Protein AF-A0A3P1CHD1-F1 (afdb_monomer)

Nearest PDB structures (foldseek):
  2fb7-assembly1_A  TM=4.049E-01  e=4.337E-01  Danio rerio
  6fc6-assembly1_A  TM=3.057E-01  e=1.086E+00  Saccharomyces cerevisiae S288C
  2esu-assembly1_A  TM=2.913E-01  e=6.407E+00  Psophocarpus tetragonolobus
  4exq-assembly1_A  TM=2.958E-01  e=9.834E+00  Burkholderia thailandensis E264
  6w2o-assembly1_A  TM=2.725E-01  e=8.184E+00  Stenotrophomonas maltophilia K279a

Solvent-accessible surface area (backbone atoms only — not comparable to full-atom values): 9739 Å² total; per-residue (Å²): 133,85,83,79,46,71,70,55,54,27,50,54,29,41,50,50,50,56,72,43,47,74,47,56,29,77,79,63,54,44,63,28,73,68,52,43,51,34,28,48,79,71,74,44,61,82,49,48,83,34,22,29,19,46,52,48,43,23,38,44,77,69,76,41,78,76,96,45,94,44,55,64,38,49,68,46,72,63,65,56,70,87,30,33,23,37,31,62,100,52,86,36,31,64,92,75,69,49,68,71,49,46,50,24,45,31,30,37,71,88,79,37,35,28,30,32,63,37,85,72,78,61,91,88,50,67,55,44,42,26,42,28,30,65,32,56,84,50,91,95,49,58,36,18,24,34,78,43,80,40,51,44,90,51,39,49,37,29,26,51,62,62,65,64,50,47,70,69,68,51,82,84,71,135

Foldseek 3Di:
DDPQDLQNLLVQLVVLLVVFAPFFDPPLQLQGPVSVVLCVVQPHDPSQQCQQSSLCVSCVVSVHDFPQPRSSFLCSLPVDQVFWCDFPPDNICPVVVDHDARQWWWDFPPRGIWTFPAHDDDPPDQKGWTWTAQDAQDPPGGGGTHTDIDGVNRTGTTGHRSVVSCVVPPPDDD

pLDDT: mean 91.46, std 11.46, range [34.31, 98.56]

Mean predicted aligned error: 4.36 Å

Sequence (174 aa):
MVVTTESMIRAQILEVAQQQIGVVERRNRNDHPKIAEWNRALGLPANSPYCASGIYYCYAANGIRLPIRAPGLVRSWFADGSKIVYRRSQRGNTRTGRRPRLADPVSIFESHVELLAQERWDEDDDEITVIGFNTTAGSGTRGGVYRVRRKLGQVKLIANHLTPYLEKNQPKGL

Structure (mmCIF, N/CA/C/O backbone):
data_AF-A0A3P1CHD1-F1
#
_entry.id   AF-A0A3P1CHD1-F1
#
loop_
_atom_site.group_PDB
_atom_site.id
_atom_site.type_symbol
_atom_site.label_atom_id
_atom_site.label_alt_id
_atom_site.label_comp_id
_atom_site.label_asym_id
_atom_site.label_entity_id
_atom_site.label_seq_id
_atom_site.pdbx_PDB_ins_code
_atom_site.Cartn_x
_atom_site.Cartn_y
_atom_site.Cartn_z
_atom_site.occupancy
_atom_site.B_iso_or_equiv
_atom_site.auth_seq_id
_atom_site.auth_comp_id
_atom_site.auth_asym_id
_atom_site.auth_atom_id
_atom_site.pdbx_PDB_model_num
ATOM 1 N N . MET A 1 1 ? -4.415 -24.657 19.177 1.00 43.75 1 MET A N 1
ATOM 2 C CA . MET A 1 1 ? -4.866 -23.751 18.098 1.00 43.75 1 MET A CA 1
ATOM 3 C C . MET A 1 1 ? -4.373 -22.360 18.460 1.00 43.75 1 MET A C 1
ATOM 5 O O . MET A 1 1 ? -4.754 -21.874 19.516 1.00 43.75 1 MET A O 1
ATOM 9 N N . VAL A 1 2 ? -3.456 -21.765 17.695 1.00 47.81 2 VAL A N 1
ATOM 10 C CA . VAL A 1 2 ? -3.012 -20.387 17.966 1.00 47.81 2 VAL A CA 1
ATOM 11 C C . VAL A 1 2 ? -4.126 -19.460 17.490 1.00 47.81 2 VAL A C 1
ATOM 13 O O . VAL A 1 2 ? -4.438 -19.449 16.303 1.00 47.81 2 VAL A O 1
ATOM 16 N N . VAL A 1 3 ? -4.758 -18.723 18.403 1.00 59.81 3 VAL A N 1
ATOM 17 C CA . VAL A 1 3 ? -5.706 -17.666 18.031 1.00 59.81 3 VAL A CA 1
ATOM 18 C C . VAL A 1 3 ? -4.892 -16.540 17.401 1.00 59.81 3 VAL A C 1
ATOM 20 O O . VAL A 1 3 ? -4.193 -15.804 18.096 1.00 59.81 3 VAL A O 1
ATOM 23 N N . THR A 1 4 ? -4.922 -16.429 16.075 1.00 74.62 4 THR A N 1
ATOM 24 C CA . THR A 1 4 ? -4.236 -15.344 15.371 1.00 74.62 4 THR A CA 1
ATOM 25 C C . THR A 1 4 ? -4.991 -14.040 15.615 1.00 74.62 4 THR A C 1
ATOM 27 O O . THR A 1 4 ? -6.134 -13.878 15.191 1.00 74.62 4 THR A O 1
ATOM 30 N N . THR A 1 5 ? -4.363 -13.100 16.320 1.00 90.06 5 THR A N 1
ATOM 31 C CA . THR A 1 5 ? -4.949 -11.775 16.561 1.00 90.06 5 THR A CA 1
ATOM 32 C C . THR A 1 5 ? -4.857 -10.903 15.307 1.00 90.06 5 THR A C 1
ATOM 34 O O . THR A 1 5 ? -4.005 -11.119 14.445 1.00 90.06 5 THR A O 1
ATOM 37 N N . GLU A 1 6 ? -5.687 -9.861 15.201 1.00 93.69 6 GLU A N 1
ATOM 38 C CA . GLU A 1 6 ? -5.582 -8.903 14.091 1.00 93.69 6 GLU A CA 1
ATOM 39 C C . GLU A 1 6 ? -4.174 -8.293 13.981 1.00 93.69 6 GLU A C 1
ATOM 41 O O . GLU A 1 6 ? -3.669 -8.103 12.875 1.00 93.69 6 GLU A O 1
ATOM 46 N N . SER A 1 7 ? -3.528 -7.997 15.112 1.00 93.12 7 SER A N 1
ATOM 47 C CA . SER A 1 7 ? -2.168 -7.451 15.119 1.00 93.12 7 SER A CA 1
ATOM 48 C C . SER A 1 7 ? -1.164 -8.419 14.489 1.00 93.12 7 SER A C 1
ATOM 50 O O . SER A 1 7 ? -0.304 -7.976 13.733 1.00 93.12 7 SER A O 1
ATOM 52 N N . MET A 1 8 ? -1.315 -9.731 14.715 1.00 94.00 8 MET A N 1
ATOM 53 C CA . MET A 1 8 ? -0.493 -10.748 14.049 1.00 94.00 8 MET A CA 1
ATOM 54 C C . MET A 1 8 ? -0.743 -10.772 12.538 1.00 94.00 8 MET A C 1
ATOM 56 O O . MET A 1 8 ? 0.217 -10.767 11.776 1.00 94.00 8 MET A O 1
ATOM 60 N N . ILE A 1 9 ? -2.004 -10.715 12.093 1.00 96.00 9 ILE A N 1
ATOM 61 C CA . ILE A 1 9 ? -2.341 -10.688 10.656 1.00 96.00 9 ILE A CA 1
ATOM 62 C C . ILE A 1 9 ? -1.725 -9.455 9.979 1.00 96.00 9 ILE A C 1
ATOM 64 O O . ILE A 1 9 ? -1.153 -9.553 8.896 1.00 96.00 9 ILE A O 1
ATOM 68 N N . ARG A 1 10 ? -1.793 -8.284 10.624 1.00 97.06 10 ARG A N 1
ATOM 69 C CA . ARG A 1 10 ? -1.160 -7.052 10.120 1.00 97.06 10 ARG A CA 1
ATOM 70 C C . ARG A 1 10 ? 0.355 -7.191 10.000 1.00 97.06 10 ARG A C 1
ATOM 72 O O . ARG A 1 10 ? 0.913 -6.777 8.986 1.00 97.06 10 ARG A O 1
ATOM 79 N N . ALA A 1 11 ? 0.999 -7.786 11.004 1.00 96.56 11 ALA A N 1
ATOM 80 C CA . ALA A 1 11 ? 2.429 -8.079 10.971 1.00 96.56 11 ALA A CA 1
ATOM 81 C C . ALA A 1 11 ? 2.788 -9.023 9.813 1.00 96.56 11 ALA A C 1
ATOM 83 O O . ALA A 1 11 ? 3.715 -8.723 9.071 1.00 96.56 11 ALA A O 1
ATOM 84 N N . GLN A 1 12 ? 2.016 -10.089 9.590 1.00 97.31 12 GLN A N 1
ATOM 85 C CA . GLN A 1 12 ? 2.251 -11.037 8.493 1.00 97.31 12 GLN A CA 1
ATOM 86 C C . GLN A 1 12 ? 2.057 -10.400 7.106 1.00 97.31 12 GLN A C 1
ATOM 88 O O . GLN A 1 12 ? 2.842 -10.634 6.187 1.00 97.31 12 GLN A O 1
ATOM 93 N N . ILE A 1 13 ? 1.048 -9.536 6.936 1.00 98.38 13 ILE A N 1
ATOM 94 C CA . ILE A 1 13 ? 0.866 -8.767 5.691 1.00 98.38 13 ILE A CA 1
ATOM 95 C C . ILE A 1 13 ? 2.076 -7.866 5.441 1.00 98.38 13 ILE A C 1
ATOM 97 O O . ILE A 1 13 ? 2.578 -7.794 4.316 1.00 98.38 13 ILE A O 1
ATOM 101 N N . LEU A 1 14 ? 2.559 -7.190 6.485 1.00 98.06 14 LEU A N 1
ATOM 102 C CA . LEU A 1 14 ? 3.740 -6.348 6.380 1.00 98.06 14 LEU A CA 1
ATOM 103 C C . LEU A 1 14 ? 5.002 -7.171 6.096 1.00 98.06 14 LEU A C 1
ATOM 105 O O . LEU A 1 14 ? 5.823 -6.739 5.297 1.00 98.06 14 LEU A O 1
ATOM 109 N N . GLU A 1 15 ? 5.157 -8.344 6.704 1.00 98.25 15 GLU A N 1
ATOM 110 C CA . GLU A 1 15 ? 6.279 -9.253 6.465 1.00 98.25 15 GLU A CA 1
ATOM 111 C C . GLU A 1 15 ? 6.349 -9.674 4.992 1.00 98.25 15 GLU A C 1
ATOM 113 O O . GLU A 1 15 ? 7.406 -9.561 4.371 1.00 98.25 15 GLU A O 1
ATOM 118 N N . VAL A 1 16 ? 5.214 -10.038 4.383 1.00 98.56 16 VAL A N 1
ATOM 119 C CA . VAL A 1 16 ? 5.160 -10.328 2.941 1.00 98.56 16 VAL A CA 1
ATOM 120 C C . VAL A 1 16 ? 5.610 -9.120 2.117 1.00 98.56 16 VAL A C 1
ATOM 122 O O . VAL A 1 16 ? 6.369 -9.287 1.161 1.00 98.56 16 VAL A O 1
ATOM 125 N N . ALA A 1 17 ? 5.191 -7.905 2.488 1.00 98.56 17 ALA A N 1
ATOM 126 C CA . ALA A 1 17 ? 5.631 -6.680 1.818 1.00 98.56 17 ALA A CA 1
ATOM 127 C C . ALA A 1 17 ? 7.140 -6.431 1.992 1.00 98.56 17 ALA A C 1
ATOM 129 O O . ALA A 1 17 ? 7.812 -6.035 1.040 1.00 98.56 17 ALA A O 1
ATOM 130 N N . GLN A 1 18 ? 7.692 -6.704 3.179 1.00 98.44 18 GLN A N 1
ATOM 131 C CA . GLN A 1 18 ? 9.125 -6.581 3.461 1.00 98.44 18 GLN A CA 1
ATOM 132 C C . GLN A 1 18 ? 9.958 -7.537 2.608 1.00 98.44 18 GLN A C 1
ATOM 134 O O . GLN A 1 18 ? 10.982 -7.126 2.071 1.00 98.44 18 GLN A O 1
ATOM 139 N N . GLN A 1 19 ? 9.487 -8.768 2.403 1.00 98.50 19 GLN A N 1
ATOM 140 C CA . GLN A 1 19 ? 10.133 -9.740 1.517 1.00 98.50 19 GLN A CA 1
ATOM 141 C C . GLN A 1 19 ? 10.174 -9.287 0.047 1.00 98.50 19 GLN A C 1
ATOM 143 O O . GLN A 1 19 ? 10.956 -9.827 -0.731 1.00 98.50 19 GLN A O 1
ATOM 148 N N . GLN A 1 20 ? 9.344 -8.313 -0.354 1.00 98.50 20 GLN A N 1
ATOM 149 C CA . GLN A 1 20 ? 9.379 -7.757 -1.711 1.00 98.50 20 GLN A CA 1
ATOM 150 C C . GLN A 1 20 ? 10.374 -6.597 -1.859 1.00 98.50 20 GLN A C 1
ATOM 152 O O . GLN A 1 20 ? 10.660 -6.202 -2.989 1.00 98.50 20 GLN A O 1
ATOM 157 N N . ILE A 1 21 ? 10.900 -6.037 -0.761 1.00 98.44 21 ILE A N 1
ATOM 158 C CA . ILE A 1 21 ? 11.890 -4.952 -0.818 1.00 98.44 21 ILE A CA 1
ATOM 159 C C . ILE A 1 21 ? 13.110 -5.424 -1.616 1.00 98.44 21 ILE A C 1
ATOM 161 O O . ILE A 1 21 ? 13.626 -6.517 -1.403 1.00 98.44 21 ILE A O 1
ATOM 165 N N . GLY A 1 22 ? 13.573 -4.584 -2.544 1.00 97.19 22 GLY A N 1
ATOM 166 C CA . GLY A 1 22 ? 14.671 -4.930 -3.452 1.00 97.19 22 GLY A CA 1
ATOM 167 C C . GLY A 1 22 ? 14.218 -5.544 -4.779 1.00 97.19 22 GLY A C 1
ATOM 168 O O . GLY A 1 22 ? 15.046 -5.743 -5.667 1.00 97.19 22 GLY A O 1
ATOM 169 N N . VAL A 1 23 ? 12.914 -5.765 -4.986 1.00 98.25 23 VAL A N 1
ATOM 170 C CA . VAL A 1 23 ? 12.367 -5.913 -6.340 1.00 98.25 23 VAL A CA 1
ATOM 171 C C . VAL A 1 23 ? 12.511 -4.573 -7.064 1.00 98.25 23 VAL A C 1
ATOM 173 O O . VAL A 1 23 ? 11.845 -3.601 -6.714 1.00 98.25 23 VAL A O 1
ATOM 176 N N . VAL A 1 24 ? 13.376 -4.519 -8.078 1.00 97.75 24 VAL A N 1
ATOM 177 C CA . VAL A 1 24 ? 13.671 -3.303 -8.855 1.00 97.75 24 VAL A CA 1
ATOM 178 C C . VAL A 1 24 ? 13.399 -3.549 -10.335 1.00 97.75 24 VAL A C 1
ATOM 180 O O . VAL A 1 24 ? 13.756 -4.591 -10.887 1.00 97.75 24 VAL A O 1
ATOM 183 N N . GLU A 1 25 ? 12.768 -2.585 -10.997 1.00 97.44 25 GLU A N 1
ATOM 184 C CA . GLU A 1 25 ? 12.526 -2.622 -12.437 1.00 97.44 25 GLU A CA 1
ATOM 185 C C . GLU A 1 25 ? 13.834 -2.711 -13.225 1.00 97.44 25 GLU A C 1
ATOM 187 O O . GLU A 1 25 ? 14.847 -2.094 -12.887 1.00 97.44 25 GLU A O 1
ATOM 192 N N . ARG A 1 26 ? 13.814 -3.452 -14.336 1.00 95.00 26 ARG A N 1
ATOM 193 C CA . ARG A 1 26 ? 15.010 -3.637 -15.162 1.00 95.00 26 ARG A CA 1
ATOM 194 C C . ARG A 1 26 ? 15.274 -2.385 -15.985 1.00 95.00 26 ARG A C 1
ATOM 196 O O . ARG A 1 26 ? 16.393 -1.876 -15.984 1.00 95.00 26 ARG A O 1
ATOM 203 N N . ARG A 1 27 ? 14.245 -1.865 -16.658 1.00 94.56 27 ARG A N 1
ATOM 204 C CA . ARG A 1 27 ? 14.358 -0.715 -17.576 1.00 94.56 27 ARG A CA 1
ATOM 205 C C . ARG A 1 27 ? 13.479 0.471 -17.185 1.00 94.56 27 ARG A C 1
ATOM 207 O O . ARG A 1 27 ? 13.258 1.342 -18.019 1.00 94.56 27 ARG A O 1
ATOM 214 N N . ASN A 1 28 ? 12.988 0.504 -15.945 1.00 94.81 28 ASN A N 1
ATOM 215 C CA . ASN A 1 28 ? 12.058 1.531 -15.461 1.00 94.81 28 ASN A CA 1
ATOM 216 C C . ASN A 1 28 ? 10.761 1.595 -16.299 1.00 94.81 28 ASN A C 1
ATOM 218 O O . ASN A 1 28 ? 10.321 2.657 -16.739 1.00 94.81 28 ASN A O 1
ATOM 222 N N . ARG A 1 29 ? 10.234 0.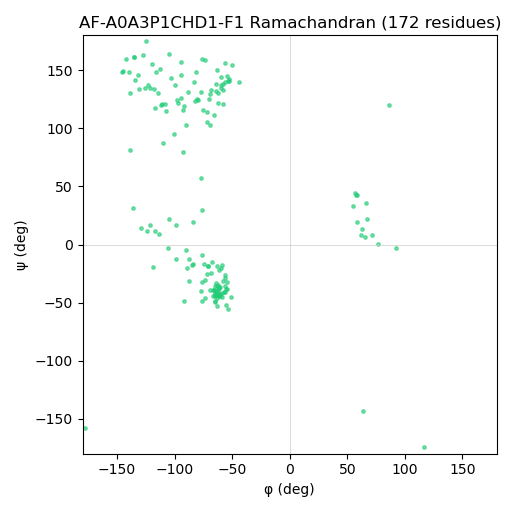411 -16.634 1.00 95.62 29 ARG A N 1
ATOM 223 C CA . ARG A 1 29 ? 9.037 0.197 -17.465 1.00 95.62 29 ARG A CA 1
ATOM 224 C C . ARG A 1 29 ? 8.127 -0.878 -16.866 1.00 95.62 29 ARG A C 1
ATOM 226 O O . ARG A 1 29 ? 7.505 -1.630 -17.611 1.00 95.62 29 ARG A O 1
ATOM 233 N N . ASN A 1 30 ? 8.098 -0.996 -15.539 1.00 97.06 30 ASN A N 1
ATOM 234 C CA . ASN A 1 30 ? 7.329 -1.991 -14.786 1.00 97.06 30 ASN A CA 1
ATOM 235 C C . ASN A 1 30 ? 7.630 -3.447 -15.215 1.00 97.06 30 ASN A C 1
ATOM 237 O O . ASN A 1 30 ? 6.749 -4.304 -15.215 1.00 97.06 30 ASN A O 1
ATOM 241 N N . ASP A 1 31 ? 8.873 -3.733 -15.616 1.00 96.69 31 ASP A N 1
ATOM 242 C CA . ASP A 1 31 ? 9.248 -4.913 -16.409 1.00 96.69 31 ASP A CA 1
ATOM 243 C C . ASP A 1 31 ? 9.958 -6.024 -15.611 1.00 96.69 31 ASP A C 1
ATOM 245 O O . ASP A 1 31 ? 10.668 -6.866 -16.169 1.00 96.69 31 ASP A O 1
ATOM 249 N N . HIS A 1 32 ? 9.777 -6.040 -14.290 1.00 97.56 32 HIS A N 1
ATOM 250 C CA . HIS A 1 32 ? 10.284 -7.112 -13.437 1.00 97.56 32 HIS A CA 1
ATOM 251 C C . HIS A 1 32 ? 9.313 -8.316 -13.420 1.00 97.56 32 HIS A C 1
ATOM 253 O O . HIS A 1 32 ? 8.103 -8.111 -13.303 1.00 97.56 32 HIS A O 1
ATOM 259 N N . PRO A 1 33 ? 9.785 -9.582 -13.446 1.00 97.38 33 PRO A N 1
ATOM 260 C CA . PRO A 1 33 ? 8.905 -10.759 -13.424 1.00 97.38 33 PRO A CA 1
ATOM 261 C C . PRO A 1 33 ? 7.907 -10.794 -12.254 1.00 97.38 33 PRO A C 1
ATOM 263 O O . PRO A 1 33 ? 6.746 -11.143 -12.453 1.00 97.38 33 PRO A O 1
ATOM 266 N N . LYS A 1 34 ? 8.325 -10.359 -11.055 1.00 97.31 34 LYS A N 1
ATOM 267 C CA . LYS A 1 34 ? 7.425 -10.228 -9.891 1.00 97.31 34 LYS A CA 1
ATOM 268 C C . LYS A 1 34 ? 6.304 -9.206 -10.094 1.00 97.31 34 LYS A C 1
ATOM 270 O O . LYS A 1 34 ? 5.178 -9.457 -9.685 1.00 97.31 34 LYS A O 1
ATOM 275 N N . ILE A 1 35 ? 6.569 -8.110 -10.803 1.00 97.81 35 ILE A N 1
ATOM 276 C CA . ILE A 1 35 ? 5.538 -7.119 -11.139 1.0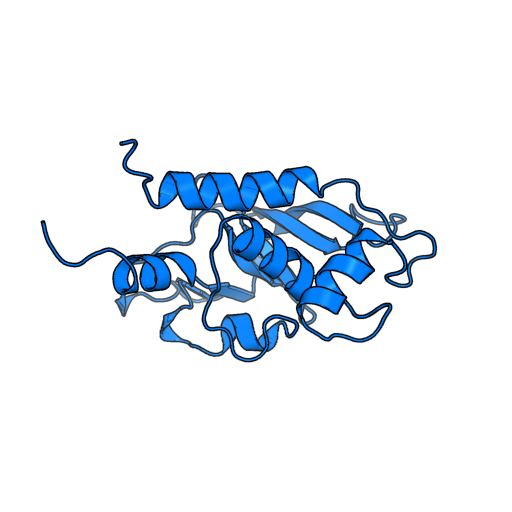0 97.81 35 ILE A CA 1
ATOM 277 C C . ILE A 1 35 ? 4.477 -7.751 -12.049 1.00 97.81 35 ILE A C 1
ATOM 279 O O . ILE A 1 35 ? 3.277 -7.584 -11.831 1.00 97.81 35 ILE A O 1
ATOM 283 N N . ALA A 1 36 ? 4.913 -8.531 -13.042 1.00 97.25 36 ALA A N 1
ATOM 284 C CA . ALA A 1 36 ? 4.007 -9.253 -13.930 1.00 97.25 36 ALA A CA 1
ATOM 285 C C . ALA A 1 36 ? 3.167 -10.309 -13.188 1.00 97.25 36 ALA A C 1
ATOM 287 O O . ALA A 1 36 ? 2.024 -10.546 -13.572 1.00 97.25 36 ALA A O 1
ATOM 288 N N . GLU A 1 37 ? 3.704 -10.938 -12.139 1.00 97.25 37 GLU A N 1
ATOM 289 C CA . GLU A 1 37 ? 2.967 -11.861 -11.265 1.00 97.25 37 GLU A CA 1
ATOM 290 C C . GLU A 1 37 ? 1.817 -11.147 -10.534 1.00 97.25 37 GLU A C 1
ATOM 292 O O . GLU A 1 37 ? 0.662 -11.559 -10.665 1.00 97.25 37 GLU A O 1
ATOM 297 N N . TRP A 1 38 ? 2.101 -10.036 -9.843 1.00 98.00 38 TRP A N 1
ATOM 298 C CA . TRP A 1 38 ? 1.089 -9.272 -9.098 1.00 98.00 38 TRP A CA 1
ATOM 299 C C . TRP A 1 38 ? -0.008 -8.713 -10.006 1.00 98.00 38 TRP A C 1
ATOM 301 O O . TRP A 1 38 ? -1.194 -8.811 -9.695 1.00 98.00 38 TRP A O 1
ATOM 311 N N . ASN A 1 39 ? 0.379 -8.159 -11.156 1.00 98.06 39 ASN A N 1
ATOM 312 C CA . ASN A 1 39 ? -0.562 -7.603 -12.124 1.00 98.06 39 ASN A CA 1
ATOM 313 C C . ASN A 1 39 ? -1.468 -8.683 -12.730 1.00 98.06 39 ASN A C 1
ATOM 315 O O . ASN A 1 39 ? -2.685 -8.502 -12.798 1.00 98.06 39 ASN A O 1
ATOM 319 N N . ARG A 1 40 ? -0.905 -9.839 -13.103 1.00 97.00 40 ARG A N 1
ATOM 320 C CA . ARG A 1 40 ? -1.667 -10.956 -13.679 1.00 97.00 40 ARG A CA 1
ATOM 321 C C . ARG A 1 40 ? -2.671 -11.545 -12.696 1.00 97.00 40 ARG A C 1
ATOM 323 O O . ARG A 1 40 ? -3.771 -11.892 -13.113 1.00 97.00 40 ARG A O 1
ATOM 330 N N . ALA A 1 41 ? -2.338 -11.599 -11.404 1.00 95.44 41 ALA A N 1
ATOM 331 C CA . ALA A 1 41 ? -3.262 -12.049 -10.360 1.00 95.44 41 ALA A CA 1
ATOM 332 C C . ALA A 1 41 ? -4.550 -11.203 -10.281 1.00 95.44 41 ALA A C 1
ATOM 334 O O . ALA A 1 41 ? -5.542 -11.647 -9.707 1.00 95.44 41 ALA A O 1
ATOM 335 N N . LEU A 1 42 ? -4.537 -10.000 -10.865 1.00 96.88 42 LEU A N 1
ATOM 336 C CA . LEU A 1 42 ? -5.670 -9.082 -10.953 1.00 96.88 42 LEU A CA 1
ATOM 337 C C . LEU A 1 42 ? -6.176 -8.872 -12.390 1.00 96.88 42 LEU A C 1
ATOM 339 O O . LEU A 1 42 ? -6.993 -7.984 -12.619 1.00 96.88 42 LEU A O 1
ATOM 343 N N . GLY A 1 43 ? -5.686 -9.652 -13.359 1.00 96.81 43 GLY A N 1
ATOM 344 C CA . GLY A 1 43 ? -6.046 -9.510 -14.773 1.00 96.81 43 GLY A CA 1
ATOM 345 C C . GLY A 1 43 ? -5.557 -8.209 -15.419 1.00 96.81 43 GLY A C 1
ATOM 346 O O . GLY A 1 43 ? -6.133 -7.769 -16.412 1.00 96.81 43 GLY A O 1
ATOM 347 N N . LEU A 1 44 ? -4.527 -7.564 -14.861 1.00 97.31 44 LEU A N 1
ATOM 348 C CA . LEU A 1 44 ? -3.980 -6.322 -15.404 1.00 97.31 44 LEU A CA 1
ATOM 349 C C . LEU A 1 44 ? -3.015 -6.601 -16.571 1.00 97.31 44 LEU A C 1
ATOM 351 O O . LEU A 1 44 ? -2.303 -7.612 -16.545 1.00 97.31 44 LEU A O 1
ATOM 355 N N . PRO A 1 45 ? -2.926 -5.695 -17.565 1.00 96.56 45 PRO A N 1
ATOM 356 C CA . PRO A 1 45 ? -1.957 -5.804 -18.652 1.00 96.56 45 PRO A CA 1
ATOM 357 C C . PRO A 1 45 ? -0.505 -5.897 -18.166 1.00 96.56 45 PRO A C 1
ATOM 359 O O . PRO A 1 45 ? -0.148 -5.407 -17.087 1.00 96.56 45 PRO A O 1
ATOM 362 N N . ALA A 1 46 ? 0.361 -6.467 -19.005 1.00 93.06 46 ALA A N 1
ATOM 363 C CA . ALA A 1 46 ? 1.801 -6.445 -18.775 1.00 93.06 46 ALA A CA 1
ATOM 364 C C . ALA A 1 46 ? 2.305 -5.005 -18.581 1.00 93.06 46 ALA A C 1
ATOM 366 O O . ALA A 1 46 ? 1.793 -4.071 -19.197 1.00 93.06 46 ALA A O 1
ATOM 367 N N . ASN A 1 47 ? 3.310 -4.834 -17.721 1.00 95.75 47 ASN A N 1
ATOM 368 C CA . ASN A 1 47 ? 3.918 -3.538 -17.410 1.00 95.75 47 ASN A CA 1
ATOM 369 C C . ASN A 1 47 ? 2.939 -2.484 -16.847 1.00 95.75 47 ASN A C 1
ATOM 371 O O . ASN A 1 47 ? 3.237 -1.288 -16.864 1.00 95.75 47 ASN A O 1
ATOM 375 N N . SER A 1 48 ? 1.782 -2.896 -16.322 1.00 97.06 48 SER A N 1
ATOM 376 C CA . SER A 1 48 ? 0.893 -1.978 -15.603 1.00 97.06 48 SER A CA 1
ATOM 377 C C . SER A 1 48 ? 1.566 -1.423 -14.338 1.00 97.06 48 SER A C 1
ATOM 379 O O . SER A 1 48 ? 2.369 -2.134 -13.718 1.00 97.06 48 SER A O 1
ATOM 381 N N . PRO A 1 49 ? 1.224 -0.192 -13.911 1.00 96.62 49 PRO A N 1
ATOM 382 C CA . PRO A 1 49 ? 1.596 0.310 -12.592 1.00 96.62 49 PRO A CA 1
ATOM 383 C C . PRO A 1 49 ? 1.174 -0.672 -11.501 1.00 96.62 49 PRO A C 1
ATOM 385 O O . PRO A 1 49 ? 0.103 -1.274 -11.580 1.00 96.62 49 PRO A O 1
ATOM 388 N N . TYR A 1 50 ? 2.018 -0.834 -10.487 1.00 97.94 50 TYR A N 1
ATOM 389 C CA . TYR A 1 50 ? 1.901 -1.952 -9.546 1.00 97.94 50 TYR A CA 1
ATOM 390 C C . TYR A 1 50 ? 1.910 -1.549 -8.073 1.00 97.94 50 TYR A C 1
ATOM 392 O O . TYR A 1 50 ? 2.027 -2.406 -7.200 1.00 97.94 50 TYR A O 1
ATOM 400 N N . CYS A 1 51 ? 1.728 -0.258 -7.782 1.00 97.75 51 CYS A N 1
ATOM 401 C CA . CYS A 1 51 ? 1.553 0.223 -6.412 1.00 97.75 51 CYS A CA 1
ATOM 402 C C . CYS A 1 51 ? 0.391 -0.497 -5.706 1.00 97.75 51 CYS A C 1
ATOM 404 O O . CYS A 1 51 ? 0.559 -1.108 -4.655 1.00 97.75 51 CYS A O 1
ATOM 406 N N . ALA A 1 52 ? -0.781 -0.513 -6.340 1.00 98.06 52 ALA A N 1
ATOM 407 C CA . ALA A 1 52 ? -1.988 -1.108 -5.780 1.00 98.06 52 ALA A CA 1
ATOM 408 C C . ALA A 1 52 ? -2.006 -2.647 -5.872 1.00 98.06 52 ALA A C 1
ATOM 410 O O . ALA A 1 52 ? -2.413 -3.319 -4.924 1.00 98.06 52 ALA A O 1
ATOM 411 N N . SER A 1 53 ? -1.541 -3.219 -6.990 1.00 98.25 53 SER A N 1
ATOM 412 C CA . SER A 1 53 ? -1.521 -4.675 -7.188 1.00 98.25 53 SER A CA 1
ATOM 413 C C . SER A 1 53 ? -0.508 -5.376 -6.280 1.00 98.25 53 SER A C 1
ATOM 415 O O . SER A 1 53 ? -0.831 -6.419 -5.713 1.00 98.25 53 SER A O 1
ATOM 417 N N . GLY A 1 54 ? 0.671 -4.780 -6.066 1.00 98.25 54 GLY A N 1
ATOM 418 C CA . GLY A 1 54 ? 1.675 -5.284 -5.129 1.00 98.25 54 GLY A CA 1
ATOM 419 C C . GLY A 1 54 ? 1.190 -5.267 -3.677 1.00 98.25 54 GLY A C 1
ATOM 420 O O . GLY A 1 54 ? 1.339 -6.255 -2.958 1.00 98.25 54 GLY A O 1
ATOM 421 N N . ILE A 1 55 ? 0.497 -4.202 -3.261 1.00 98.31 55 ILE A N 1
ATOM 422 C CA . ILE A 1 55 ? -0.142 -4.168 -1.938 1.00 98.31 55 ILE A CA 1
ATOM 423 C C . ILE A 1 55 ? -1.230 -5.238 -1.827 1.00 98.31 55 ILE A C 1
ATOM 425 O O . ILE A 1 55 ? -1.260 -5.974 -0.842 1.00 98.31 55 ILE A O 1
ATOM 429 N N . TYR A 1 56 ? -2.103 -5.379 -2.831 1.00 98.56 56 TYR A N 1
ATOM 430 C CA . TYR A 1 56 ? -3.144 -6.410 -2.797 1.00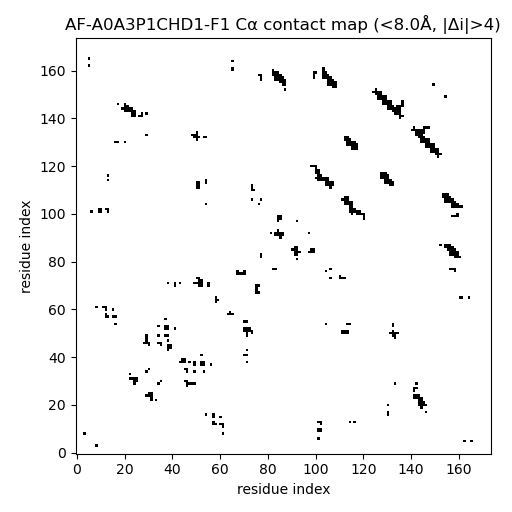 98.56 56 TYR A CA 1
ATOM 431 C C . TYR A 1 56 ? -2.564 -7.827 -2.716 1.00 98.56 56 TYR A C 1
ATOM 433 O O . TYR A 1 56 ? -3.115 -8.675 -2.016 1.00 98.56 56 TYR A O 1
ATOM 441 N N . TYR A 1 57 ? -1.437 -8.080 -3.389 1.00 98.50 57 TYR A N 1
ATOM 442 C CA . TYR A 1 57 ? -0.707 -9.342 -3.278 1.00 98.50 57 TYR A CA 1
ATOM 443 C C . TYR A 1 57 ? -0.302 -9.643 -1.826 1.00 98.50 57 TYR A C 1
ATOM 445 O O . TYR A 1 57 ? -0.477 -10.774 -1.379 1.00 98.50 57 TYR A O 1
ATOM 453 N N . CYS A 1 58 ? 0.147 -8.644 -1.058 1.00 98.50 58 CYS A N 1
ATOM 454 C CA . CYS A 1 58 ? 0.538 -8.833 0.344 1.00 98.50 58 CYS A CA 1
ATOM 455 C C . CYS A 1 58 ? -0.638 -9.298 1.222 1.00 98.50 58 CYS A C 1
ATOM 457 O O . CYS A 1 58 ? -0.484 -10.190 2.056 1.00 98.50 58 CYS A O 1
ATOM 459 N N . TYR A 1 59 ? -1.834 -8.748 0.995 1.00 98.44 59 TYR A N 1
ATOM 460 C CA . TYR A 1 59 ? -3.065 -9.226 1.635 1.00 98.44 59 TYR A CA 1
ATOM 461 C C . TYR A 1 59 ? -3.418 -10.651 1.187 1.00 98.44 59 TYR A C 1
ATOM 463 O O . TYR A 1 59 ? -3.660 -11.534 2.011 1.00 98.44 59 TYR A O 1
ATOM 471 N N . ALA A 1 60 ? -3.400 -10.890 -0.124 1.00 97.88 60 ALA A N 1
ATOM 472 C CA . ALA A 1 60 ? -3.770 -12.163 -0.728 1.00 97.88 60 ALA A CA 1
ATOM 473 C C . ALA A 1 60 ? -2.878 -13.335 -0.293 1.00 97.88 60 ALA A C 1
ATOM 475 O O . ALA A 1 60 ? -3.392 -14.436 -0.094 1.00 97.88 60 ALA A O 1
ATOM 476 N N . ALA A 1 61 ? -1.574 -13.102 -0.129 1.00 97.06 61 ALA A N 1
ATOM 477 C CA . ALA A 1 61 ? -0.611 -14.092 0.353 1.00 97.06 61 ALA A CA 1
ATOM 478 C C . ALA A 1 61 ? -0.930 -14.587 1.776 1.00 97.06 61 ALA A C 1
ATOM 480 O O . ALA A 1 61 ? -0.555 -15.696 2.138 1.00 97.06 61 ALA A O 1
ATOM 481 N N . ASN A 1 62 ? -1.683 -13.798 2.547 1.00 95.81 62 ASN A N 1
ATOM 482 C CA . ASN A 1 62 ? -2.158 -14.132 3.889 1.00 95.81 62 ASN A CA 1
ATOM 483 C C . ASN A 1 62 ? -3.608 -14.651 3.898 1.00 95.81 62 ASN A C 1
ATOM 485 O O . ASN A 1 62 ? -4.282 -14.621 4.924 1.00 95.81 62 ASN A O 1
ATOM 489 N N . GLY A 1 63 ? -4.138 -15.065 2.741 1.00 95.44 63 GLY A N 1
ATOM 490 C CA . GLY A 1 63 ? -5.525 -15.522 2.610 1.00 95.44 63 GLY A CA 1
ATOM 491 C C . GLY A 1 63 ? -6.572 -14.407 2.728 1.00 95.44 63 GLY A C 1
ATOM 492 O O . GLY A 1 63 ? -7.769 -14.688 2.746 1.00 95.44 63 GLY A O 1
ATOM 493 N N . ILE A 1 64 ? -6.158 -13.135 2.775 1.00 96.31 64 ILE A N 1
ATOM 494 C CA . ILE A 1 64 ? -7.067 -11.995 2.902 1.00 96.31 64 ILE A CA 1
ATOM 495 C C . ILE A 1 64 ? -7.439 -11.470 1.516 1.00 96.31 64 ILE A C 1
ATOM 497 O O . ILE A 1 64 ? -6.609 -10.939 0.777 1.00 96.31 64 ILE A O 1
ATOM 501 N N . ARG A 1 65 ? -8.723 -11.573 1.167 1.00 96.31 65 ARG A N 1
ATOM 502 C CA . ARG A 1 65 ? -9.285 -11.015 -0.070 1.00 96.31 65 ARG A CA 1
ATOM 503 C C . ARG A 1 65 ? -10.192 -9.844 0.279 1.00 96.31 65 ARG A C 1
ATOM 505 O O . ARG A 1 65 ? -11.389 -10.011 0.495 1.00 96.31 65 ARG A O 1
ATOM 512 N N . LEU A 1 66 ? -9.600 -8.654 0.381 1.00 96.62 66 LEU A N 1
ATOM 513 C CA . LEU A 1 66 ? -10.358 -7.446 0.697 1.00 96.62 66 LEU A CA 1
ATOM 514 C C . LEU A 1 66 ? -11.439 -7.196 -0.373 1.00 96.62 66 LEU A C 1
ATOM 516 O O . LEU A 1 66 ? -11.139 -7.306 -1.563 1.00 96.62 66 LEU A O 1
ATOM 520 N N . PRO A 1 67 ? -12.670 -6.810 0.011 1.00 95.69 67 PRO A N 1
ATOM 521 C CA . PRO A 1 67 ? -13.781 -6.583 -0.914 1.00 95.69 67 PRO A CA 1
ATOM 522 C C . PRO A 1 67 ? -13.649 -5.231 -1.639 1.00 95.69 67 PRO A C 1
ATOM 524 O O . PRO A 1 67 ? -14.517 -4.364 -1.556 1.00 95.69 67 PRO A O 1
ATOM 527 N N . ILE A 1 68 ? -12.536 -5.033 -2.343 1.00 96.56 68 ILE A N 1
ATOM 528 C CA . ILE A 1 68 ? -12.237 -3.838 -3.132 1.00 96.56 68 ILE A CA 1
ATOM 529 C C . ILE A 1 68 ? -12.605 -4.139 -4.583 1.00 96.56 68 ILE A C 1
ATOM 531 O O . ILE A 1 68 ? -12.073 -5.071 -5.175 1.00 96.56 68 ILE A O 1
ATOM 535 N N . ARG A 1 69 ? -13.502 -3.341 -5.178 1.00 95.00 69 ARG A N 1
ATOM 536 C CA . ARG A 1 69 ? -14.056 -3.603 -6.522 1.00 95.00 69 ARG A CA 1
ATOM 537 C C . ARG A 1 69 ? -12.994 -3.735 -7.622 1.00 95.00 69 ARG A C 1
ATOM 539 O O . ARG A 1 69 ? -13.147 -4.559 -8.513 1.00 95.00 69 ARG A O 1
ATOM 546 N N . ALA A 1 70 ? -11.961 -2.897 -7.590 1.00 96.75 70 ALA A N 1
ATOM 547 C CA . ALA A 1 70 ? -10.861 -2.919 -8.552 1.00 96.75 70 ALA A CA 1
ATOM 548 C C . ALA A 1 70 ? -9.530 -2.701 -7.809 1.00 96.75 70 ALA A C 1
ATOM 550 O O . ALA A 1 70 ? -9.033 -1.577 -7.760 1.00 96.75 70 ALA A O 1
ATOM 551 N N . PRO A 1 71 ? -8.953 -3.746 -7.189 1.00 97.19 71 PRO A N 1
ATOM 552 C CA . PRO A 1 71 ? -7.812 -3.600 -6.282 1.00 97.19 71 PRO A CA 1
ATOM 553 C C . PRO A 1 71 ? -6.519 -3.155 -6.978 1.00 97.19 71 PRO A C 1
ATOM 555 O O . PRO A 1 71 ? -5.610 -2.676 -6.313 1.00 97.19 71 PRO A O 1
ATOM 558 N N . GLY A 1 72 ? -6.445 -3.238 -8.310 1.00 96.94 72 GLY A N 1
ATOM 559 C CA . GLY A 1 72 ? -5.360 -2.656 -9.106 1.00 96.94 72 GLY A CA 1
ATOM 560 C C . GLY A 1 72 ? -5.448 -1.136 -9.296 1.00 96.94 72 GLY A C 1
ATOM 561 O O . GLY A 1 72 ? -4.507 -0.533 -9.800 1.00 96.94 72 GLY A O 1
ATOM 562 N N . LEU A 1 73 ? -6.559 -0.497 -8.910 1.00 96.25 73 LEU A N 1
ATOM 563 C CA . LEU A 1 73 ? -6.769 0.944 -9.060 1.00 96.25 73 LEU A CA 1
ATOM 564 C C . LEU A 1 73 ? -6.710 1.641 -7.701 1.00 96.25 73 LEU A C 1
ATOM 566 O O . LEU A 1 73 ? -7.556 1.400 -6.842 1.00 96.25 73 LEU A O 1
ATOM 570 N N . VAL A 1 74 ? -5.782 2.588 -7.538 1.00 96.88 74 VAL A N 1
ATOM 571 C CA . VAL A 1 74 ? -5.588 3.336 -6.279 1.00 96.88 74 VAL A CA 1
ATOM 572 C C . VAL A 1 74 ? -6.888 3.937 -5.747 1.00 96.88 74 VAL A C 1
ATOM 574 O O . VAL A 1 74 ? -7.213 3.759 -4.577 1.00 96.88 74 VAL A O 1
ATOM 577 N N . ARG A 1 75 ? -7.699 4.565 -6.610 1.00 95.81 75 ARG A N 1
ATOM 578 C CA . ARG A 1 75 ? -8.986 5.168 -6.212 1.00 95.81 75 ARG A CA 1
ATOM 579 C C . ARG A 1 75 ? -9.927 4.194 -5.496 1.00 95.81 75 ARG A C 1
ATOM 581 O O . ARG A 1 75 ? -10.683 4.608 -4.625 1.00 95.81 75 ARG A O 1
ATOM 588 N N . SER A 1 76 ? -9.890 2.907 -5.844 1.00 97.25 76 SER A N 1
ATOM 589 C CA . SER A 1 76 ? -10.795 1.905 -5.279 1.00 97.25 76 SER A CA 1
ATOM 590 C C . SER A 1 76 ? -10.470 1.571 -3.825 1.00 97.25 76 SER A C 1
ATOM 592 O O . SER A 1 76 ? -11.378 1.216 -3.081 1.00 97.25 76 SER A O 1
ATOM 594 N N . TRP A 1 77 ? -9.221 1.760 -3.396 1.00 97.69 77 TRP A N 1
ATOM 595 C CA . TRP A 1 77 ? -8.808 1.604 -1.999 1.00 97.69 77 TRP A CA 1
ATOM 596 C C . TRP A 1 77 ? -9.345 2.711 -1.088 1.00 97.69 77 TRP A C 1
ATOM 598 O O . TRP A 1 77 ? -9.386 2.541 0.123 1.00 97.69 77 TRP A O 1
ATOM 608 N N . PHE A 1 78 ? -9.778 3.843 -1.639 1.00 96.12 78 PHE A N 1
ATOM 609 C CA . PHE A 1 78 ? -10.214 5.001 -0.852 1.00 96.12 78 PHE A CA 1
ATOM 610 C C . PHE A 1 78 ? -11.644 5.448 -1.192 1.00 96.12 78 PHE A C 1
ATOM 612 O O . PHE A 1 78 ? -12.067 6.523 -0.775 1.00 96.12 78 PHE A O 1
ATOM 619 N N . ALA A 1 79 ? -12.391 4.632 -1.943 1.00 95.69 79 ALA A N 1
ATOM 620 C CA . ALA A 1 79 ? -13.747 4.951 -2.391 1.00 95.69 79 ALA A CA 1
ATOM 621 C C . ALA A 1 79 ? -14.796 4.866 -1.268 1.00 95.69 79 ALA A C 1
ATOM 623 O O . ALA A 1 79 ? -15.779 5.602 -1.287 1.00 95.69 79 ALA A O 1
ATOM 624 N N . ASP A 1 80 ? -14.594 3.984 -0.284 1.00 93.62 80 ASP A N 1
ATOM 625 C CA . ASP A 1 80 ? -15.478 3.866 0.877 1.00 93.62 80 ASP A CA 1
ATOM 626 C C . ASP A 1 80 ? -15.003 4.797 2.001 1.00 93.62 80 ASP A C 1
ATOM 628 O O . ASP A 1 80 ? -14.057 4.500 2.737 1.00 93.62 80 ASP A O 1
ATOM 632 N N . GLY A 1 81 ? -15.701 5.925 2.153 1.00 91.69 81 GLY A N 1
ATOM 633 C CA . GLY A 1 81 ? -15.440 6.915 3.198 1.00 91.69 81 GLY A CA 1
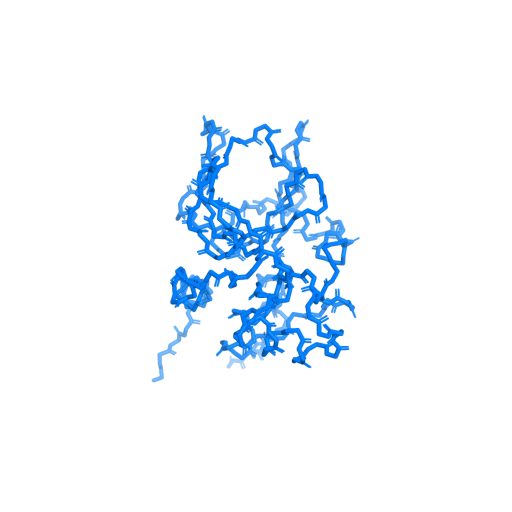ATOM 634 C C . GLY A 1 81 ? -15.479 6.345 4.621 1.00 91.69 81 GLY A C 1
ATOM 635 O O . GLY A 1 81 ? -14.793 6.866 5.497 1.00 91.69 81 GLY A O 1
ATOM 636 N N . SER A 1 82 ? -16.218 5.253 4.858 1.00 91.50 82 SER A N 1
ATOM 637 C CA . SER A 1 82 ? -16.299 4.607 6.173 1.00 91.50 82 SER A CA 1
ATOM 638 C C . SER A 1 82 ? -15.014 3.877 6.573 1.00 91.50 82 SER A C 1
ATOM 640 O O . SER A 1 82 ? -14.818 3.611 7.760 1.00 91.50 82 SER A O 1
ATOM 642 N N . LYS A 1 83 ? -14.142 3.564 5.605 1.00 95.00 83 LYS A N 1
ATOM 643 C CA . LYS A 1 83 ? -12.840 2.922 5.838 1.00 95.00 83 LYS A CA 1
ATOM 644 C C . LYS A 1 83 ? -11.728 3.925 6.078 1.00 95.00 83 LYS A C 1
ATOM 646 O O . LYS A 1 83 ? -10.704 3.547 6.629 1.00 95.00 83 LYS A O 1
ATOM 651 N N . ILE A 1 84 ? -11.899 5.181 5.677 1.00 95.38 84 ILE A N 1
ATOM 652 C CA . ILE A 1 84 ? -10.895 6.219 5.915 1.00 95.38 84 ILE A CA 1
ATOM 653 C C . ILE A 1 84 ? -10.730 6.386 7.426 1.00 95.38 84 ILE A C 1
ATOM 655 O O . ILE A 1 84 ? -11.725 6.501 8.125 1.00 95.38 84 ILE A O 1
ATOM 659 N N . VAL A 1 85 ? -9.497 6.372 7.928 1.00 94.38 85 VAL A N 1
ATOM 660 C CA . VAL A 1 85 ? -9.147 6.567 9.350 1.00 94.38 85 VAL A CA 1
ATOM 661 C C . VAL A 1 85 ? -8.261 7.789 9.562 1.00 94.38 85 VAL A C 1
ATOM 663 O O . VAL A 1 85 ? -8.247 8.351 10.648 1.00 94.38 85 VAL A O 1
ATOM 666 N N . TYR A 1 86 ? -7.610 8.270 8.504 1.00 93.62 86 TYR A N 1
ATOM 667 C CA . TYR A 1 86 ? -6.891 9.540 8.478 1.00 93.62 86 TYR A CA 1
ATOM 668 C C . TYR A 1 86 ? -7.239 10.303 7.203 1.00 93.62 86 TYR A C 1
ATOM 670 O O . TYR A 1 86 ? -7.353 9.707 6.129 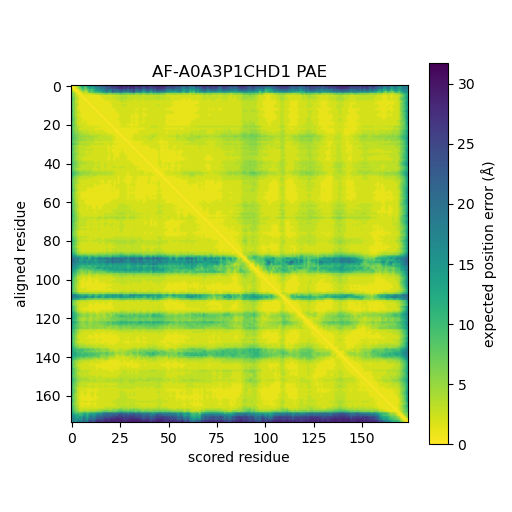1.00 93.62 86 TYR A O 1
ATOM 678 N N . ARG A 1 87 ? -7.370 11.626 7.315 1.00 91.75 87 ARG A N 1
ATOM 679 C CA . ARG A 1 87 ? -7.507 12.549 6.186 1.00 91.75 87 ARG A CA 1
ATOM 680 C C . ARG A 1 87 ? -6.666 13.779 6.474 1.00 91.75 87 ARG A C 1
ATOM 682 O O . ARG A 1 87 ? -6.813 14.370 7.536 1.00 91.75 87 ARG A O 1
ATOM 689 N N . ARG A 1 88 ? -5.834 14.197 5.522 1.00 87.12 88 ARG A N 1
ATOM 690 C CA . ARG A 1 88 ? -5.040 15.423 5.668 1.00 87.12 88 ARG A CA 1
ATOM 691 C C . ARG A 1 88 ? -5.946 16.604 6.020 1.00 87.12 88 ARG A C 1
ATOM 693 O O . ARG A 1 88 ? -7.038 16.698 5.465 1.00 87.12 88 ARG A O 1
ATOM 700 N N . SER A 1 89 ? -5.474 17.473 6.916 1.00 78.44 89 SER A N 1
ATOM 701 C CA . SER A 1 89 ? -6.185 18.648 7.455 1.00 78.44 89 SER A CA 1
ATOM 702 C C . SER A 1 89 ? -7.465 18.362 8.257 1.00 78.44 89 SER A C 1
ATOM 704 O O . SER A 1 89 ? -8.230 19.286 8.520 1.00 78.44 89 SER A O 1
ATOM 706 N N . GLN A 1 90 ? -7.723 17.109 8.650 1.00 69.81 90 GLN A N 1
ATOM 707 C CA . GLN A 1 90 ? -8.826 16.720 9.536 1.00 69.81 90 GLN A CA 1
ATOM 708 C C . GLN A 1 90 ? -8.379 15.598 10.485 1.00 69.81 90 GLN A C 1
ATOM 710 O O . GLN A 1 90 ? -7.456 14.849 10.186 1.00 69.81 90 GLN A O 1
ATOM 715 N N . ARG A 1 91 ? -9.081 15.399 11.607 1.00 69.50 91 ARG A N 1
ATOM 716 C CA . ARG A 1 91 ? -8.809 14.289 12.547 1.00 69.50 91 ARG A CA 1
ATOM 717 C C . ARG A 1 91 ? -9.310 12.913 12.055 1.00 69.50 91 ARG A C 1
ATOM 719 O O . ARG A 1 91 ? -9.684 12.063 12.854 1.00 69.50 91 ARG A O 1
ATOM 726 N N . GLY A 1 92 ? -9.349 12.681 10.739 1.00 75.56 92 GLY A N 1
ATOM 727 C CA . GLY A 1 92 ? -9.775 11.399 10.164 1.00 75.56 92 GLY A CA 1
ATOM 728 C C . GLY A 1 92 ? -11.242 11.033 10.443 1.00 75.56 92 GLY A C 1
ATOM 729 O O . GLY A 1 92 ? -12.121 11.894 10.424 1.00 75.56 92 GLY A O 1
ATOM 730 N N . ASN A 1 93 ? -11.526 9.741 10.657 1.00 74.06 93 ASN A N 1
ATOM 731 C CA . ASN A 1 93 ? -12.880 9.231 10.929 1.00 74.06 93 ASN A CA 1
ATOM 732 C C . ASN A 1 93 ? -13.161 9.169 12.429 1.00 74.06 93 ASN A C 1
ATOM 734 O O . ASN A 1 93 ? -13.143 8.111 13.067 1.00 74.06 93 ASN A O 1
ATOM 738 N N . THR A 1 94 ? -13.484 10.345 12.959 1.00 72.94 94 THR A N 1
ATOM 739 C CA . THR A 1 94 ? -13.870 10.573 14.354 1.00 72.94 94 THR A CA 1
ATOM 740 C C . THR A 1 94 ? -15.057 9.715 14.796 1.00 72.94 94 THR A C 1
ATOM 742 O O . THR A 1 94 ? -15.110 9.313 15.952 1.00 72.94 94 THR A O 1
ATOM 745 N N . ARG A 1 95 ? -15.967 9.345 13.881 1.00 70.12 95 ARG A N 1
ATOM 746 C CA . ARG A 1 95 ? -17.151 8.518 14.181 1.00 70.12 95 ARG A CA 1
ATOM 747 C C . ARG A 1 95 ? -16.797 7.123 14.700 1.00 70.12 95 ARG A C 1
ATOM 749 O O . ARG A 1 95 ? -17.538 6.577 15.506 1.00 70.12 95 ARG A O 1
ATOM 756 N N . THR A 1 96 ? -15.707 6.529 14.214 1.00 72.25 96 THR A N 1
ATOM 757 C CA . THR A 1 96 ? -15.289 5.176 14.638 1.00 72.25 96 THR A CA 1
ATOM 758 C C . THR A 1 96 ? -14.192 5.185 15.698 1.00 72.25 96 THR A C 1
ATOM 760 O O . THR A 1 96 ? -13.888 4.131 16.248 1.00 72.25 96 THR A O 1
ATOM 763 N N . GLY A 1 97 ? -13.548 6.334 15.939 1.00 80.12 97 GLY A N 1
ATOM 764 C CA . GLY A 1 97 ? -12.386 6.448 16.828 1.00 80.12 97 GLY A CA 1
ATOM 765 C C . GLY A 1 97 ? -11.160 5.636 16.385 1.00 80.12 97 GLY A C 1
ATOM 766 O O . GLY A 1 97 ? -10.194 5.519 17.137 1.00 80.12 97 GLY A O 1
ATOM 767 N N . ARG A 1 98 ? -11.181 5.047 15.180 1.00 87.69 98 ARG A N 1
ATOM 768 C CA . ARG A 1 98 ? -10.105 4.185 14.685 1.00 87.69 98 ARG A CA 1
ATOM 769 C C . ARG A 1 98 ? -8.919 5.025 14.235 1.00 87.69 98 ARG A C 1
ATOM 771 O O . ARG A 1 98 ? -9.071 5.953 13.445 1.00 87.69 98 ARG A O 1
ATOM 778 N N . ARG A 1 99 ? -7.735 4.635 14.702 1.00 90.81 99 ARG A N 1
ATOM 779 C CA . ARG A 1 99 ? -6.451 5.197 14.274 1.00 90.81 99 ARG A CA 1
ATOM 780 C C . ARG A 1 99 ? -5.841 4.358 13.145 1.00 90.81 99 ARG A C 1
ATOM 782 O O . ARG A 1 99 ? -6.191 3.178 13.031 1.00 90.81 99 ARG A O 1
ATOM 789 N N . PRO A 1 100 ? -4.945 4.939 12.329 1.00 94.12 100 PRO A N 1
ATOM 790 C CA . PRO A 1 100 ? -4.109 4.182 11.404 1.00 94.12 100 PRO A CA 1
ATOM 791 C C . PRO A 1 100 ? -3.352 3.048 12.099 1.00 94.12 100 PRO A C 1
ATOM 793 O O . PRO A 1 100 ? -2.907 3.192 13.239 1.00 94.12 100 PRO A O 1
ATOM 796 N N . ARG A 1 101 ? -3.209 1.914 11.414 1.00 95.38 101 ARG A N 1
ATOM 797 C CA . ARG A 1 101 ? -2.517 0.718 11.912 1.00 95.38 101 ARG A CA 1
ATOM 798 C C . ARG A 1 101 ? -1.607 0.134 10.840 1.00 95.38 101 ARG A C 1
ATOM 800 O O . ARG A 1 101 ? -1.796 0.374 9.649 1.00 95.38 101 ARG A O 1
ATOM 807 N N . LEU A 1 102 ? -0.656 -0.696 11.267 1.00 96.62 102 LEU A N 1
ATOM 808 C CA . LEU A 1 102 ? 0.195 -1.474 10.365 1.00 96.62 102 LEU A CA 1
ATOM 809 C C . LEU A 1 102 ? -0.600 -2.120 9.232 1.00 96.62 102 LEU A C 1
ATOM 811 O O . LEU A 1 102 ? -1.696 -2.644 9.446 1.00 96.62 102 LEU A O 1
ATOM 815 N N . ALA A 1 103 ? -0.004 -2.102 8.046 1.00 97.69 103 ALA A N 1
ATOM 816 C CA . ALA A 1 103 ? -0.588 -2.571 6.803 1.00 97.69 103 ALA A CA 1
ATOM 817 C C . ALA A 1 103 ? -1.810 -1.781 6.300 1.00 97.69 103 ALA A C 1
ATOM 819 O O . ALA A 1 103 ? -2.389 -2.170 5.289 1.00 97.69 103 ALA A O 1
ATOM 820 N N . ASP A 1 104 ? -2.200 -0.660 6.913 1.00 98.12 104 ASP A N 1
ATOM 821 C CA . ASP A 1 104 ? -3.221 0.193 6.304 1.00 98.12 104 ASP A CA 1
ATOM 822 C C . ASP A 1 104 ? -2.677 0.851 5.015 1.00 98.12 104 ASP A C 1
ATOM 824 O O . ASP A 1 104 ? -1.562 1.381 5.013 1.00 98.12 104 ASP A O 1
ATOM 828 N N . PRO A 1 105 ? -3.427 0.829 3.898 1.00 98.19 105 PRO A N 1
ATOM 829 C CA . PRO A 1 105 ? -3.081 1.565 2.687 1.00 98.19 105 PRO A CA 1
ATOM 830 C C . PRO A 1 105 ? -3.088 3.080 2.919 1.00 98.19 105 PRO A C 1
ATOM 832 O O . PRO A 1 105 ? -4.057 3.660 3.421 1.00 98.19 105 PRO A O 1
ATOM 835 N N . VAL A 1 106 ? -2.019 3.722 2.464 1.00 97.69 106 VAL A N 1
ATOM 836 C CA . VAL A 1 106 ? -1.748 5.155 2.564 1.00 97.69 106 VAL A CA 1
ATOM 837 C C . VAL A 1 106 ? -1.810 5.763 1.168 1.00 97.69 106 VAL A C 1
ATOM 839 O O . VAL A 1 106 ? -1.045 5.382 0.288 1.00 97.69 106 VAL A O 1
ATOM 842 N N . SER A 1 107 ? -2.713 6.716 0.949 1.00 96.88 107 SER A N 1
ATOM 843 C CA . SER A 1 107 ? -2.769 7.493 -0.289 1.00 96.88 107 SER A CA 1
ATOM 844 C C . SER A 1 107 ? -1.755 8.629 -0.235 1.00 96.88 107 SER A C 1
ATOM 846 O O . SER A 1 107 ? -1.829 9.489 0.648 1.00 96.88 107 SER A O 1
ATOM 848 N N . ILE A 1 108 ? -0.864 8.665 -1.221 1.00 92.38 108 ILE A N 1
ATOM 849 C CA . ILE A 1 108 ? 0.112 9.739 -1.428 1.00 92.38 108 ILE A CA 1
ATOM 850 C C . ILE A 1 108 ? -0.342 10.617 -2.614 1.00 92.38 108 ILE A C 1
ATOM 852 O O . ILE A 1 108 ? -1.242 10.249 -3.381 1.00 92.38 108 ILE A O 1
ATOM 856 N N . PHE A 1 109 ? 0.223 11.823 -2.750 1.00 74.69 109 PHE A N 1
ATOM 857 C CA . PHE A 1 109 ? 0.059 12.655 -3.952 1.00 74.69 109 PHE A CA 1
ATOM 858 C C . PHE A 1 109 ? 0.348 11.870 -5.250 1.00 74.69 109 PHE A C 1
ATOM 860 O O . PHE A 1 109 ? 1.044 10.865 -5.227 1.00 74.69 109 PHE A O 1
ATOM 867 N N . GLU A 1 110 ? -0.248 12.311 -6.367 1.00 69.06 110 GLU A N 1
ATOM 868 C CA . GLU A 1 110 ? -0.121 11.674 -7.698 1.00 69.06 110 GLU A CA 1
ATOM 869 C C . GLU A 1 110 ? -0.739 10.269 -7.854 1.00 69.06 110 GLU A C 1
ATOM 871 O O . GLU A 1 110 ? -0.259 9.443 -8.620 1.00 69.06 110 GLU A O 1
ATOM 876 N N . SER A 1 111 ? -1.871 10.000 -7.190 1.00 87.19 111 SER A N 1
ATOM 877 C CA . SER A 1 111 ? -2.618 8.734 -7.343 1.00 87.19 111 SER A CA 1
ATOM 878 C C . SER A 1 111 ? -1.769 7.496 -7.040 1.00 87.19 111 SER A C 1
ATOM 880 O O . SER A 1 111 ? -1.834 6.499 -7.756 1.00 87.19 111 SER A O 1
ATOM 882 N N . HIS A 1 112 ? -1.002 7.559 -5.953 1.00 96.06 112 HIS A N 1
ATOM 883 C CA . HIS A 1 112 ? -0.147 6.479 -5.479 1.00 96.06 112 HIS A CA 1
ATOM 884 C C . HIS A 1 112 ? -0.655 5.911 -4.146 1.00 96.06 112 HIS A C 1
ATOM 886 O O . HIS A 1 112 ? -1.296 6.619 -3.359 1.00 96.06 112 HIS A O 1
ATOM 892 N N . VAL A 1 113 ? -0.385 4.627 -3.900 1.00 97.94 113 VAL A N 1
ATOM 893 C CA . VAL A 1 113 ? -0.711 3.945 -2.643 1.00 97.94 113 VAL A CA 1
ATOM 894 C C . VAL A 1 113 ? 0.502 3.187 -2.123 1.00 97.94 113 VAL A C 1
ATOM 896 O O . VAL A 1 113 ? 1.160 2.477 -2.879 1.00 97.94 113 VAL A O 1
ATOM 899 N N . GLU A 1 114 ? 0.776 3.337 -0.831 1.00 98.00 114 GLU A N 1
ATOM 900 C CA . GLU A 1 114 ? 1.851 2.646 -0.114 1.00 98.00 114 GLU A CA 1
ATOM 901 C C . GLU A 1 114 ? 1.284 1.958 1.134 1.00 98.00 114 GLU A C 1
ATOM 903 O O . GLU A 1 114 ? 0.165 2.245 1.562 1.00 98.00 114 GLU A O 1
ATOM 908 N N . LEU A 1 115 ? 2.027 1.013 1.704 1.00 98.12 115 LEU A N 1
ATOM 909 C CA . LEU A 1 115 ? 1.595 0.240 2.864 1.00 98.12 115 LEU A CA 1
ATOM 910 C C . LEU A 1 115 ? 2.184 0.830 4.149 1.00 98.12 115 LEU A C 1
ATOM 912 O O . LEU A 1 115 ? 3.406 0.943 4.250 1.00 98.12 115 LEU A O 1
ATOM 916 N N . LEU A 1 116 ? 1.353 1.179 5.139 1.00 98.06 116 LEU A N 1
ATOM 917 C CA . LEU A 1 116 ? 1.845 1.712 6.413 1.00 98.06 116 LEU A CA 1
ATOM 918 C C . LEU A 1 116 ? 2.711 0.673 7.137 1.00 98.06 116 LEU A C 1
ATOM 920 O O . LEU A 1 116 ? 2.253 -0.427 7.449 1.00 98.06 116 LEU A O 1
ATOM 924 N N . ALA A 1 117 ? 3.957 1.044 7.419 1.00 97.62 117 ALA A N 1
ATOM 925 C CA . ALA A 1 117 ? 4.968 0.196 8.048 1.00 97.62 117 ALA A CA 1
ATOM 926 C C . ALA A 1 117 ? 5.428 0.743 9.411 1.00 97.62 117 ALA A C 1
ATOM 928 O O . ALA A 1 117 ? 6.430 0.291 9.957 1.00 97.62 117 ALA A O 1
ATOM 929 N N . GLN A 1 118 ? 4.712 1.733 9.941 1.00 92.25 118 GLN A N 1
ATOM 930 C CA . GLN A 1 118 ? 4.958 2.335 11.243 1.00 92.25 118 GLN A CA 1
ATOM 931 C C . GLN A 1 118 ? 4.141 1.626 12.325 1.00 92.25 118 GLN A C 1
ATOM 933 O O . GLN A 1 118 ? 2.912 1.606 12.268 1.00 92.25 118 GLN A O 1
ATOM 938 N N . GLU A 1 119 ? 4.829 1.042 13.306 1.00 83.25 119 GLU A N 1
ATOM 939 C CA . GLU A 1 119 ? 4.210 0.206 14.345 1.00 83.25 119 GLU A CA 1
ATOM 940 C C . GLU A 1 119 ? 3.257 0.987 15.250 1.00 83.25 119 GLU A C 1
ATOM 942 O O . GLU A 1 119 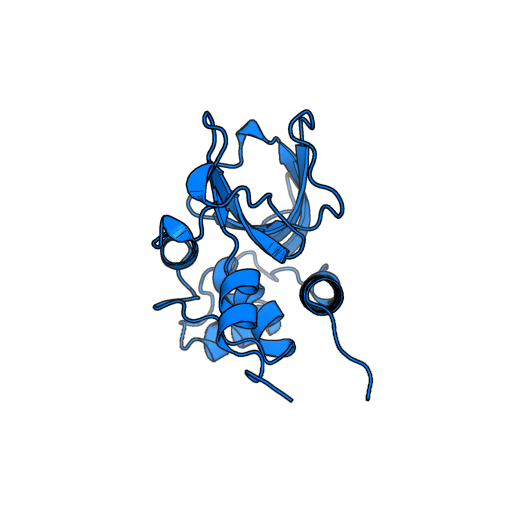? 2.163 0.515 15.564 1.00 83.25 119 GLU A O 1
ATOM 947 N N . ARG A 1 120 ? 3.657 2.202 15.635 1.00 84.38 120 ARG A N 1
ATOM 948 C CA . ARG A 1 120 ? 2.870 3.094 16.481 1.00 84.38 120 ARG A CA 1
ATOM 949 C C . ARG A 1 120 ? 2.522 4.353 15.709 1.00 84.38 120 ARG A C 1
ATOM 951 O O . ARG A 1 120 ? 3.410 5.111 15.341 1.00 84.38 120 ARG A O 1
ATOM 958 N N . TRP A 1 121 ? 1.231 4.577 15.496 1.00 86.50 121 TRP A N 1
ATOM 959 C CA . TRP A 1 121 ? 0.747 5.854 14.990 1.00 86.50 121 TRP A CA 1
ATOM 960 C C . TRP A 1 121 ? 0.909 6.936 16.057 1.00 86.50 121 TRP A C 1
ATOM 962 O O . TRP A 1 121 ? 0.369 6.792 17.161 1.00 86.50 121 TRP A O 1
ATOM 972 N N . ASP A 1 122 ? 1.597 8.007 15.690 1.00 85.69 122 ASP A N 1
ATOM 973 C CA . ASP A 1 122 ? 1.647 9.256 16.433 1.00 85.69 122 ASP A CA 1
ATOM 974 C C . ASP A 1 122 ? 1.140 10.381 15.525 1.00 85.69 122 ASP A C 1
ATOM 976 O O . ASP A 1 122 ? 1.448 10.410 14.334 1.00 85.69 122 ASP A O 1
ATOM 980 N N . GLU A 1 123 ? 0.283 11.249 16.056 1.00 76.56 123 GLU A N 1
ATOM 981 C CA . GLU A 1 123 ? -0.281 12.361 15.284 1.00 76.56 123 GLU A CA 1
ATOM 982 C C . GLU A 1 123 ? 0.640 13.581 15.244 1.00 76.56 123 GLU A C 1
ATOM 984 O O . GLU A 1 123 ? 0.475 14.420 14.358 1.00 76.56 123 GLU A O 1
ATOM 989 N N . ASP A 1 124 ? 1.619 13.623 16.150 1.00 83.81 124 ASP A N 1
ATOM 990 C CA . ASP A 1 124 ? 2.635 14.670 16.230 1.00 83.81 124 ASP A CA 1
ATOM 991 C C . ASP A 1 124 ? 3.883 14.342 15.383 1.00 83.81 124 ASP A C 1
ATOM 993 O O . ASP A 1 124 ? 4.779 15.174 15.249 1.00 83.81 124 ASP A O 1
ATOM 997 N N . ASP A 1 125 ? 3.943 13.150 14.776 1.00 88.06 125 ASP A N 1
ATOM 998 C CA . ASP A 1 125 ? 5.028 12.767 13.870 1.00 88.06 125 ASP A CA 1
ATOM 999 C C . ASP A 1 125 ? 4.974 13.564 12.554 1.00 88.06 125 ASP A C 1
ATOM 1001 O O . ASP A 1 125 ? 3.981 13.559 11.820 1.00 88.06 125 ASP A O 1
ATOM 1005 N N . ASP A 1 126 ? 6.107 14.151 12.166 1.00 90.50 126 ASP A N 1
ATOM 1006 C CA . ASP A 1 126 ? 6.253 14.845 10.878 1.00 90.50 126 ASP A CA 1
ATOM 1007 C C . ASP A 1 126 ? 6.354 13.890 9.677 1.00 90.50 126 ASP A C 1
ATOM 1009 O O . ASP A 1 126 ? 6.181 14.290 8.516 1.00 90.50 126 ASP A O 1
ATOM 1013 N N . GLU A 1 127 ? 6.647 12.614 9.928 1.00 94.62 127 GLU A N 1
ATOM 1014 C CA . GLU A 1 127 ? 6.881 11.602 8.908 1.00 94.62 127 GLU A CA 1
ATOM 1015 C C . GLU A 1 127 ? 6.373 10.226 9.317 1.00 94.62 127 GLU A C 1
ATOM 1017 O O . GLU A 1 127 ? 6.474 9.828 10.472 1.00 94.62 127 GLU A O 1
ATOM 1022 N N . ILE A 1 128 ? 5.966 9.444 8.318 1.00 95.12 128 ILE A N 1
ATOM 1023 C CA . ILE A 1 128 ? 5.608 8.040 8.483 1.00 95.12 128 ILE A CA 1
ATOM 1024 C C . ILE A 1 128 ? 6.543 7.111 7.715 1.00 95.12 128 ILE A C 1
ATOM 1026 O O . ILE A 1 128 ? 7.030 7.441 6.630 1.00 95.12 128 ILE A O 1
ATOM 1030 N N . THR A 1 129 ? 6.754 5.908 8.247 1.00 97.06 129 THR A N 1
ATOM 1031 C CA . THR A 1 129 ? 7.413 4.823 7.504 1.00 97.06 129 THR A CA 1
ATOM 1032 C C . THR A 1 129 ? 6.387 4.012 6.724 1.00 97.06 129 THR A C 1
ATOM 1034 O O . THR A 1 129 ? 5.392 3.539 7.277 1.00 97.06 129 THR A O 1
ATOM 1037 N N . VAL A 1 130 ? 6.665 3.783 5.445 1.00 97.75 130 VAL A N 1
ATOM 1038 C CA . VAL A 1 130 ? 5.831 2.985 4.541 1.00 97.75 130 VAL A CA 1
ATOM 1039 C C . VAL A 1 130 ? 6.682 2.029 3.709 1.00 97.75 130 VAL A C 1
ATOM 1041 O O . VAL A 1 130 ? 7.894 2.204 3.571 1.00 97.75 130 VAL A O 1
ATOM 1044 N N . ILE A 1 131 ? 6.045 1.008 3.144 1.00 98.44 131 ILE A N 1
ATOM 1045 C CA . ILE A 1 131 ? 6.603 0.210 2.049 1.00 98.44 131 ILE A CA 1
ATOM 1046 C C . ILE A 1 131 ? 5.835 0.578 0.787 1.00 98.44 131 ILE A C 1
ATOM 1048 O O . ILE A 1 131 ? 4.629 0.339 0.691 1.00 98.44 131 ILE A O 1
ATOM 1052 N N . GLY A 1 132 ? 6.530 1.186 -0.168 1.00 97.56 132 GLY A N 1
ATOM 1053 C CA . GLY A 1 132 ? 5.959 1.565 -1.450 1.00 97.56 132 GLY A CA 1
ATOM 1054 C C . GLY A 1 132 ? 6.309 0.555 -2.530 1.00 97.56 132 GLY A C 1
ATOM 1055 O O . GLY A 1 132 ? 7.448 0.106 -2.625 1.00 97.56 132 GLY A O 1
ATOM 1056 N N . PHE A 1 133 ? 5.319 0.220 -3.349 1.00 98.19 133 PHE A N 1
ATOM 1057 C CA . PHE A 1 133 ? 5.479 -0.525 -4.595 1.00 98.19 133 PHE A CA 1
ATOM 1058 C C . PHE A 1 133 ? 5.374 0.463 -5.753 1.00 98.19 133 PHE A C 1
ATOM 1060 O O . PHE A 1 133 ? 4.545 1.364 -5.694 1.00 98.19 133 PHE A O 1
ATOM 1067 N N . ASN A 1 134 ? 6.151 0.282 -6.822 1.00 96.50 134 ASN A N 1
ATOM 1068 C CA . ASN A 1 134 ? 6.226 1.228 -7.944 1.00 96.50 134 ASN A CA 1
ATOM 1069 C C . ASN A 1 134 ? 6.639 2.625 -7.473 1.00 96.50 134 ASN A C 1
ATOM 1071 O O . ASN A 1 134 ? 6.061 3.634 -7.863 1.00 96.50 134 ASN A O 1
ATOM 1075 N N . THR A 1 135 ? 7.628 2.640 -6.582 1.00 95.19 135 THR A N 1
ATOM 1076 C CA . THR A 1 135 ? 8.195 3.830 -5.950 1.00 95.19 135 THR A CA 1
ATOM 1077 C C . THR A 1 135 ? 9.702 3.860 -6.190 1.00 95.19 135 THR A C 1
ATOM 1079 O O . THR A 1 135 ? 10.258 2.916 -6.750 1.00 95.19 135 THR A O 1
ATOM 1082 N N . THR A 1 136 ? 10.376 4.920 -5.764 1.00 93.62 136 THR A N 1
ATOM 1083 C CA . THR A 1 136 ? 11.837 5.051 -5.834 1.00 93.62 136 THR A CA 1
ATOM 1084 C C . THR A 1 136 ? 12.409 5.223 -4.424 1.00 93.62 136 THR A C 1
ATOM 1086 O O . THR A 1 136 ? 11.724 5.702 -3.520 1.00 93.62 136 THR A O 1
ATOM 1089 N N . ALA A 1 137 ? 13.675 4.861 -4.217 1.00 88.94 137 ALA A N 1
ATOM 1090 C CA . ALA A 1 137 ? 14.411 5.128 -2.974 1.00 88.94 137 ALA A CA 1
ATOM 1091 C C . ALA A 1 137 ? 15.033 6.540 -2.939 1.00 88.94 137 ALA A C 1
ATOM 1093 O O . ALA A 1 137 ? 15.967 6.793 -2.181 1.00 88.94 137 ALA A O 1
ATOM 1094 N N . GLY A 1 138 ? 14.537 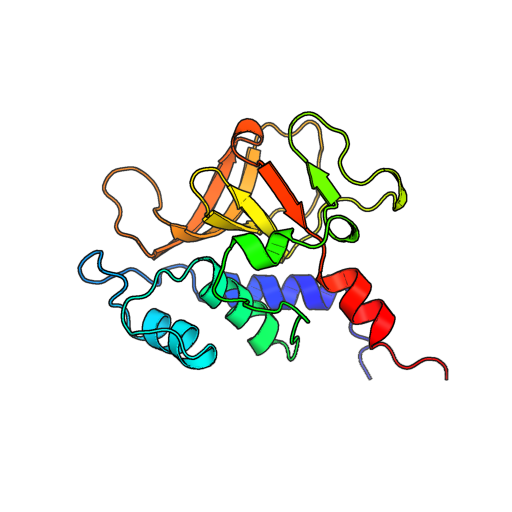7.462 -3.771 1.00 86.00 138 GLY A N 1
ATOM 1095 C CA . GLY A 1 138 ? 15.084 8.806 -3.948 1.00 86.00 138 GLY A CA 1
ATOM 1096 C C . GLY A 1 138 ? 15.606 9.059 -5.362 1.00 86.00 138 GLY A C 1
ATOM 1097 O O . GLY A 1 138 ? 15.429 8.246 -6.276 1.00 86.00 138 GLY A O 1
ATOM 1098 N N . SER A 1 139 ? 16.229 10.225 -5.546 1.00 84.94 139 SER A N 1
ATOM 1099 C CA . SER A 1 139 ? 16.714 10.678 -6.854 1.00 84.94 139 SER A CA 1
ATOM 1100 C C . SER A 1 139 ? 17.710 9.689 -7.468 1.00 84.94 139 SER A C 1
ATOM 1102 O O . SER A 1 139 ? 18.564 9.143 -6.774 1.00 84.94 139 SER A O 1
ATOM 1104 N N . GLY A 1 140 ? 17.586 9.443 -8.774 1.00 86.12 140 GLY A N 1
ATOM 1105 C CA . GLY A 1 140 ? 18.471 8.539 -9.517 1.00 86.12 140 GLY A CA 1
ATOM 1106 C C . GLY A 1 140 ? 18.204 7.042 -9.319 1.00 86.12 140 GLY A C 1
ATOM 1107 O O . GLY A 1 140 ? 18.892 6.225 -9.928 1.00 86.12 140 GLY A O 1
ATOM 1108 N N . THR A 1 141 ? 17.206 6.655 -8.517 1.00 91.50 141 THR A N 1
ATOM 1109 C CA . THR A 1 141 ? 16.837 5.242 -8.338 1.00 91.50 141 THR A CA 1
ATOM 1110 C C . THR A 1 141 ? 15.700 4.835 -9.276 1.00 91.50 141 THR A C 1
ATOM 1112 O O . THR A 1 141 ? 14.828 5.636 -9.616 1.00 91.50 141 THR A O 1
ATOM 1115 N N . ARG A 1 142 ? 15.733 3.581 -9.742 1.00 95.00 142 ARG A N 1
ATOM 1116 C CA . ARG A 1 142 ? 14.680 3.016 -10.600 1.00 95.00 142 ARG A CA 1
ATOM 1117 C C . ARG A 1 142 ? 13.424 2.720 -9.783 1.00 95.00 142 ARG A C 1
ATOM 1119 O O . ARG A 1 142 ? 13.501 2.538 -8.572 1.00 95.00 142 ARG A O 1
ATOM 1126 N N . GLY A 1 143 ? 12.288 2.624 -10.468 1.00 97.00 143 GLY A N 1
ATOM 1127 C CA . GLY A 1 143 ? 11.051 2.126 -9.886 1.00 97.00 143 GLY A CA 1
ATOM 1128 C C . GLY A 1 143 ? 11.232 0.722 -9.305 1.00 97.00 143 GLY A C 1
ATOM 1129 O O . GLY A 1 143 ? 11.934 -0.121 -9.873 1.00 97.00 143 GLY A O 1
ATOM 1130 N N . GLY A 1 144 ? 10.628 0.473 -8.152 1.00 98.00 144 GLY A N 1
ATOM 1131 C CA . GLY A 1 144 ? 10.742 -0.792 -7.443 1.00 98.00 144 GLY A CA 1
ATOM 1132 C C . GLY A 1 144 ? 9.909 -0.832 -6.171 1.00 98.00 144 GLY A C 1
ATOM 1133 O O . GLY A 1 144 ? 8.930 -0.092 -6.016 1.00 98.00 144 GLY A O 1
ATOM 1134 N N . VAL A 1 145 ? 10.308 -1.722 -5.265 1.00 98.56 145 VAL A N 1
ATOM 1135 C CA . VAL A 1 145 ? 9.747 -1.848 -3.922 1.00 98.56 145 VAL A CA 1
ATOM 1136 C C . VAL A 1 145 ? 10.776 -1.412 -2.895 1.00 98.56 145 VAL A C 1
ATOM 1138 O O . VAL A 1 145 ? 11.864 -1.989 -2.796 1.00 98.56 145 VAL A O 1
ATOM 1141 N N . TYR A 1 146 ? 10.408 -0.408 -2.106 1.00 98.19 146 TYR A N 1
ATOM 1142 C CA . TYR A 1 146 ? 11.305 0.231 -1.155 1.00 98.19 146 TYR A CA 1
ATOM 1143 C C . TYR A 1 146 ? 10.591 0.532 0.156 1.00 98.19 146 TYR A C 1
ATOM 1145 O O . TYR A 1 146 ? 9.398 0.842 0.184 1.00 98.19 146 TYR A O 1
ATOM 1153 N N . ARG A 1 147 ? 11.350 0.491 1.252 1.00 97.44 147 ARG A N 1
ATOM 1154 C CA . ARG A 1 147 ? 10.951 1.139 2.500 1.00 97.44 147 ARG A CA 1
ATOM 1155 C C . ARG A 1 147 ? 11.285 2.622 2.387 1.00 97.44 147 ARG A C 1
ATOM 1157 O O . ARG A 1 147 ? 12.425 2.968 2.091 1.00 97.44 147 ARG A O 1
ATOM 1164 N N . VAL A 1 148 ? 10.295 3.478 2.609 1.00 95.06 148 VAL A N 1
ATOM 1165 C CA . VAL A 1 148 ? 10.400 4.923 2.391 1.00 95.06 148 VAL A CA 1
ATOM 1166 C C . VAL A 1 148 ? 9.865 5.663 3.614 1.00 95.06 148 VAL A C 1
ATOM 1168 O O . VAL A 1 148 ? 8.928 5.208 4.273 1.00 95.06 148 VAL A O 1
ATOM 1171 N N . ARG A 1 149 ? 10.471 6.810 3.924 1.00 95.19 149 ARG A N 1
ATOM 1172 C CA . ARG A 1 149 ? 9.929 7.795 4.865 1.00 95.19 149 ARG A CA 1
ATOM 1173 C C . ARG A 1 149 ? 9.147 8.836 4.073 1.00 95.19 149 ARG A C 1
ATOM 1175 O O . ARG A 1 149 ? 9.661 9.394 3.103 1.00 95.19 149 ARG A O 1
ATOM 1182 N N . ARG A 1 150 ? 7.889 9.062 4.441 1.00 93.38 150 ARG A N 1
ATOM 1183 C CA . ARG A 1 150 ? 7.018 10.055 3.806 1.00 93.38 150 ARG A CA 1
ATOM 1184 C C . ARG A 1 150 ? 6.695 11.141 4.802 1.00 93.38 150 ARG A C 1
ATOM 1186 O O . ARG A 1 150 ? 6.221 10.838 5.889 1.00 93.38 150 ARG A O 1
ATOM 1193 N N . LYS A 1 151 ? 6.860 12.397 4.395 1.00 92.81 151 LYS A N 1
ATOM 1194 C CA . LYS A 1 151 ? 6.355 13.528 5.177 1.00 92.81 151 LYS A CA 1
ATOM 1195 C C . LYS A 1 151 ? 4.848 13.395 5.320 1.00 92.81 151 LYS A C 1
ATOM 1197 O O . LYS A 1 151 ? 4.160 13.175 4.320 1.00 92.81 151 LYS A O 1
ATOM 1202 N N . LEU A 1 152 ? 4.320 13.594 6.522 1.00 90.25 152 LEU A N 1
ATOM 1203 C CA . LEU A 1 152 ? 2.889 13.477 6.784 1.00 90.25 152 LEU A CA 1
ATOM 1204 C C . LEU A 1 152 ? 2.076 14.444 5.902 1.00 90.25 152 LEU A C 1
ATOM 1206 O O . LEU A 1 152 ? 1.007 14.097 5.406 1.00 90.25 152 LEU A O 1
ATOM 1210 N N . GLY A 1 153 ? 2.640 15.610 5.561 1.00 89.19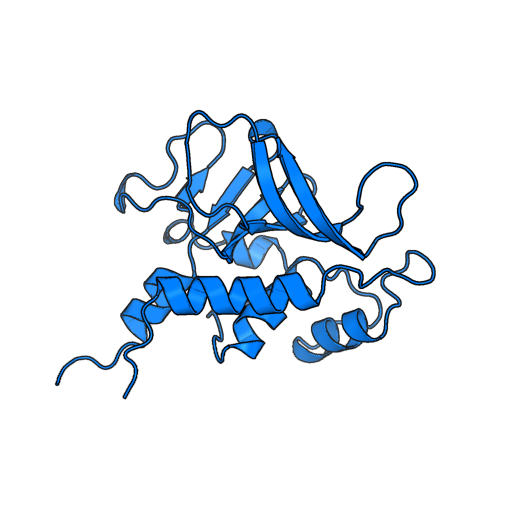 153 GLY A N 1
ATOM 1211 C CA . GLY A 1 153 ? 2.051 16.557 4.605 1.00 89.19 153 GLY A CA 1
ATOM 1212 C C . GLY A 1 153 ? 1.818 16.011 3.181 1.00 89.19 153 GLY A C 1
ATOM 1213 O O . GLY A 1 153 ? 0.992 16.571 2.449 1.00 89.19 153 GLY A O 1
ATOM 1214 N N . GLN A 1 154 ? 2.498 14.924 2.788 1.00 90.88 154 GLN A N 1
ATOM 1215 C CA . GLN A 1 154 ? 2.301 14.211 1.515 1.00 90.88 154 GLN A CA 1
ATOM 1216 C C . GLN A 1 154 ? 1.169 13.172 1.578 1.00 90.88 154 GLN A C 1
ATOM 1218 O O . GLN A 1 154 ? 0.670 12.736 0.536 1.00 90.88 154 GLN A O 1
ATOM 1223 N N . VAL A 1 155 ? 0.748 12.773 2.777 1.00 92.94 155 VAL A N 1
ATOM 1224 C CA . VAL A 1 155 ? -0.316 11.789 2.980 1.00 92.94 155 VAL A CA 1
ATOM 1225 C C . VAL A 1 155 ? -1.665 12.469 2.813 1.00 92.94 155 VAL A C 1
ATOM 1227 O O . VAL A 1 155 ? -1.967 13.448 3.489 1.00 92.94 155 VAL A O 1
ATOM 1230 N N . LYS A 1 156 ? -2.511 11.951 1.920 1.00 93.25 156 LYS A N 1
ATOM 1231 C CA . LYS A 1 156 ? -3.875 12.463 1.713 1.00 93.25 156 LYS A CA 1
ATOM 1232 C C . LYS A 1 156 ? -4.892 11.740 2.580 1.00 93.25 156 LYS A C 1
ATOM 1234 O O . LYS A 1 156 ? -5.734 12.383 3.206 1.00 93.25 156 LYS A O 1
ATOM 1239 N N . LEU A 1 157 ? -4.834 10.411 2.569 1.00 94.88 157 LEU A N 1
ATOM 1240 C CA . LEU A 1 157 ? -5.789 9.516 3.217 1.00 94.88 157 LEU A CA 1
ATOM 1241 C C . LEU A 1 157 ? -5.062 8.275 3.731 1.00 94.88 157 LEU A C 1
ATOM 1243 O O . LEU A 1 157 ? -4.128 7.807 3.086 1.00 94.88 157 LEU A O 1
ATOM 1247 N N . ILE A 1 158 ? -5.544 7.700 4.826 1.00 95.94 158 ILE A N 1
ATOM 1248 C CA . ILE A 1 158 ? -5.216 6.324 5.227 1.00 95.94 158 ILE A CA 1
ATOM 1249 C C . ILE A 1 158 ? -6.535 5.590 5.416 1.00 95.94 158 ILE A C 1
ATOM 1251 O O . ILE A 1 158 ? -7.460 6.152 6.011 1.00 95.94 158 ILE A O 1
ATOM 1255 N N . ALA A 1 159 ? -6.643 4.370 4.894 1.00 96.62 159 ALA A N 1
ATOM 1256 C CA . ALA A 1 159 ? -7.855 3.565 4.998 1.00 96.62 159 ALA A CA 1
ATOM 1257 C C . ALA A 1 159 ? -7.602 2.265 5.763 1.00 96.62 159 ALA A C 1
ATOM 1259 O O . ALA A 1 159 ? -6.667 1.541 5.459 1.00 96.62 159 ALA A O 1
ATOM 1260 N N . ASN A 1 160 ? -8.483 1.929 6.699 1.00 96.88 160 ASN A N 1
ATOM 1261 C CA . ASN A 1 160 ? -8.482 0.664 7.416 1.00 96.88 160 ASN A CA 1
ATOM 1262 C C . ASN A 1 160 ? -9.538 -0.280 6.823 1.00 96.88 160 ASN A C 1
ATOM 1264 O O . ASN A 1 160 ? -10.721 -0.250 7.183 1.00 96.88 160 ASN A O 1
ATOM 1268 N N . HIS A 1 161 ? -9.093 -1.136 5.903 1.00 97.19 161 HIS A N 1
ATOM 1269 C CA . HIS A 1 161 ? -9.922 -2.190 5.306 1.00 97.19 161 HIS A CA 1
ATOM 1270 C C . HIS A 1 161 ? -9.916 -3.484 6.110 1.00 97.19 161 HIS A C 1
ATOM 1272 O O . HIS A 1 161 ? -10.910 -4.210 6.108 1.00 97.19 161 HIS A O 1
ATOM 1278 N N . LEU A 1 162 ? -8.807 -3.775 6.791 1.00 96.88 162 LEU A N 1
ATOM 1279 C CA . LEU A 1 162 ? -8.584 -5.077 7.403 1.00 96.88 162 LEU A CA 1
ATOM 1280 C C . LEU A 1 162 ? -9.432 -5.294 8.656 1.00 96.88 162 LEU A C 1
ATOM 1282 O O . LEU A 1 162 ? -10.059 -6.342 8.762 1.00 96.88 162 LEU A O 1
ATOM 1286 N N . THR A 1 163 ? -9.512 -4.320 9.571 1.00 95.06 163 THR A N 1
ATOM 1287 C CA . THR A 1 163 ? -10.327 -4.467 10.792 1.00 95.06 163 THR A CA 1
ATOM 1288 C C . THR A 1 163 ? -11.776 -4.854 10.463 1.00 95.06 163 THR A C 1
ATOM 1290 O O . THR A 1 163 ? -12.212 -5.912 10.908 1.00 95.06 163 THR A O 1
ATOM 1293 N N . PRO A 1 164 ? -12.526 -4.095 9.630 1.00 93.94 164 PRO A N 1
ATOM 1294 C CA . PRO A 1 164 ? -13.908 -4.461 9.324 1.00 93.94 164 PRO A CA 1
ATOM 1295 C C . PRO A 1 1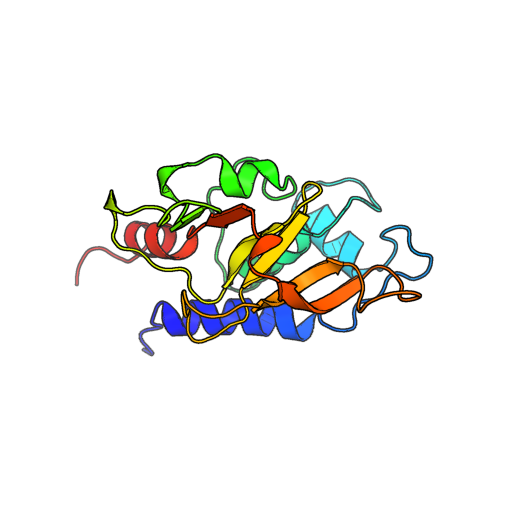64 ? -14.033 -5.737 8.482 1.00 93.94 164 PRO A C 1
ATOM 1297 O O . PRO A 1 164 ? -15.076 -6.386 8.519 1.00 93.94 164 PRO A O 1
ATOM 1300 N N . TYR A 1 165 ? -13.003 -6.108 7.714 1.00 95.44 165 TYR A N 1
ATOM 1301 C CA . TYR A 1 165 ? -12.974 -7.404 7.041 1.00 95.44 165 TYR A CA 1
ATOM 1302 C C . TYR A 1 165 ? -12.918 -8.544 8.061 1.00 95.44 165 TYR A C 1
ATOM 1304 O O . TYR A 1 165 ? -13.719 -9.470 7.979 1.00 95.44 165 TYR A O 1
ATOM 1312 N N . LEU A 1 166 ? -12.013 -8.471 9.037 1.00 93.94 166 LEU A N 1
ATOM 1313 C CA . LEU A 1 166 ? -11.865 -9.507 10.056 1.00 93.94 166 LEU A CA 1
ATOM 1314 C C . LEU A 1 166 ? -13.098 -9.577 10.960 1.00 93.94 166 LEU A C 1
ATOM 1316 O O . LEU A 1 166 ? -13.618 -10.663 11.161 1.00 93.94 166 LEU A O 1
ATOM 1320 N N . GLU A 1 167 ? -13.636 -8.442 11.411 1.00 92.12 167 GLU A N 1
ATOM 1321 C CA . GLU A 1 167 ? -14.868 -8.396 12.220 1.00 92.12 167 GLU A CA 1
ATOM 1322 C C . GLU A 1 167 ? -16.060 -9.070 11.520 1.00 92.12 167 GLU A C 1
ATOM 1324 O O . GLU A 1 167 ? -16.885 -9.713 12.164 1.00 92.12 167 GLU A O 1
ATOM 1329 N N . LYS A 1 168 ? -16.159 -8.946 10.190 1.00 91.12 168 LYS A N 1
ATOM 1330 C CA . LYS A 1 168 ? -17.229 -9.579 9.406 1.00 91.12 168 LYS A CA 1
ATOM 1331 C C . LYS A 1 168 ? -17.013 -11.084 9.205 1.00 91.12 168 LYS A C 1
ATOM 1333 O O . LYS A 1 168 ? -17.996 -11.809 9.075 1.00 91.12 168 LYS A O 1
ATOM 1338 N N . ASN A 1 169 ? -15.758 -11.525 9.115 1.00 85.69 169 ASN A N 1
ATOM 1339 C CA . ASN A 1 169 ? -15.387 -12.895 8.744 1.00 85.69 169 ASN A CA 1
ATOM 1340 C C . ASN A 1 169 ? -14.898 -13.750 9.927 1.00 85.69 169 ASN A C 1
ATOM 1342 O O . ASN A 1 169 ? -14.608 -14.929 9.738 1.00 85.69 169 ASN A O 1
ATOM 1346 N N . GLN A 1 170 ? -14.798 -13.194 11.135 1.00 72.62 170 GLN A N 1
ATOM 1347 C CA . GLN A 1 170 ? -14.604 -13.987 12.344 1.00 72.62 170 GLN A CA 1
ATOM 1348 C C . GLN A 1 170 ? -15.836 -14.879 12.573 1.00 72.62 170 GLN A C 1
ATOM 1350 O O . GLN A 1 170 ? -16.966 -14.411 12.390 1.00 72.62 170 GLN A O 1
ATOM 1355 N N . PRO A 1 171 ? -15.650 -16.152 12.967 1.00 55.50 171 PRO A N 1
ATOM 1356 C CA . PRO A 1 171 ? -16.769 -17.002 13.342 1.00 55.50 171 PRO A CA 1
ATOM 1357 C C . PRO A 1 171 ? -17.525 -16.339 14.496 1.00 55.50 171 PRO A C 1
ATOM 1359 O O . PRO A 1 171 ? -16.959 -16.045 15.549 1.00 55.50 171 PRO A O 1
ATOM 1362 N N . LYS A 1 172 ? -18.810 -16.057 14.276 1.00 43.16 172 LYS A N 1
ATOM 1363 C CA . LYS A 1 172 ? -19.703 -15.597 15.337 1.00 43.16 172 LYS A CA 1
ATOM 1364 C C . LYS A 1 172 ? -19.986 -16.784 16.255 1.00 43.16 172 LYS A C 1
ATOM 1366 O O . LYS A 1 172 ? -20.773 -17.643 15.879 1.00 43.16 172 LYS A O 1
ATOM 1371 N N . GLY A 1 173 ? -19.377 -16.789 17.437 1.00 45.41 173 GLY A N 1
ATOM 1372 C CA . GLY A 1 173 ? -19.706 -17.717 18.519 1.00 45.41 173 GLY A CA 1
ATOM 1373 C C . GLY A 1 173 ? -18.981 -19.062 18.446 1.00 45.41 173 GLY A C 1
ATOM 1374 O O . GLY A 1 173 ? -19.124 -19.817 17.486 1.00 45.41 173 GLY A O 1
ATOM 1375 N N . LEU A 1 174 ? -18.220 -19.342 19.503 1.00 34.31 174 LEU A N 1
ATOM 1376 C CA . LEU A 1 174 ? -18.348 -20.606 20.225 1.00 34.31 174 LEU A CA 1
ATOM 1377 C C . LEU A 1 174 ? -19.443 -20.409 21.276 1.00 34.31 174 LEU A C 1
ATOM 1379 O O . LEU A 1 174 ? -19.491 -19.281 21.825 1.00 34.31 174 LEU A O 1
#

Organism: NCBI:txid2025310

Radius of gyration: 15.77 Å; Cα contacts (8 Å, |Δi|>4): 314; chains: 1; bounding box: 38×42×39 Å

Secondary structure (DSSP, 8-state):
-----HHHHHHHHHHHHHHTTT-B-SSSSS--HHHHHHHHTTTPPTT---HHHHHHHHHHHTT-----S-TTSHHHHT--GGGEEEETTBBS-TTTTPPP-TT-EEEETTTEEEEE--SS--SS-SEEEEEEEEE-SSTTPPSEEEEEEEEGGGEEEEE--HHHHHHHHS----